Protein AF-Q28BN0-F1 (afdb_monomer_lite)

Organism: Xenopus tropicalis (NCBI:txid8364)

Structure (mmCIF, N/CA/C/O backbone):
data_AF-Q28BN0-F1
#
_entry.id   AF-Q28BN0-F1
#
loop_
_atom_site.group_PDB
_atom_site.id
_atom_site.type_symbol
_atom_site.label_atom_id
_atom_site.label_alt_id
_atom_site.label_comp_id
_atom_site.label_asym_id
_atom_site.label_entity_id
_atom_site.label_seq_id
_atom_site.pdbx_PDB_ins_code
_atom_site.Cartn_x
_atom_site.Cartn_y
_atom_site.Cartn_z
_atom_site.occupancy
_atom_site.B_iso_or_equiv
_atom_site.auth_seq_id
_atom_site.auth_comp_id
_atom_site.auth_asym_id
_atom_site.auth_atom_id
_atom_site.pdbx_PDB_model_num
ATOM 1 N N . MET A 1 1 ? 3.804 -12.357 -6.454 1.00 72.44 1 MET A N 1
ATOM 2 C CA . MET A 1 1 ? 4.764 -11.843 -7.467 1.00 72.44 1 MET A CA 1
ATOM 3 C C . MET A 1 1 ? 5.345 -10.542 -6.948 1.00 72.44 1 MET A C 1
ATOM 5 O O . MET A 1 1 ? 4.564 -9.735 -6.466 1.00 72.44 1 MET A O 1
ATOM 9 N N . ALA A 1 2 ? 6.666 -10.361 -7.002 1.00 88.88 2 ALA A N 1
ATOM 10 C CA . ALA A 1 2 ? 7.350 -9.167 -6.494 1.00 88.88 2 ALA A CA 1
ATOM 11 C C . ALA A 1 2 ? 7.455 -8.059 -7.558 1.00 88.88 2 ALA A C 1
ATOM 13 O O . ALA A 1 2 ? 7.544 -8.359 -8.751 1.00 88.88 2 ALA A O 1
ATOM 14 N N . LEU A 1 3 ? 7.450 -6.796 -7.120 1.00 92.38 3 LEU A N 1
ATOM 15 C CA . LEU A 1 3 ? 7.596 -5.617 -7.982 1.00 92.38 3 LEU A CA 1
ATOM 16 C C . LEU A 1 3 ? 9.037 -5.107 -8.020 1.00 92.38 3 LEU A C 1
ATOM 18 O O . LEU A 1 3 ? 9.755 -5.150 -7.022 1.00 92.38 3 LEU A O 1
ATOM 22 N N . SER A 1 4 ? 9.443 -4.578 -9.172 1.00 93.88 4 SER A N 1
ATOM 23 C CA . SER A 1 4 ? 10.726 -3.890 -9.333 1.00 93.88 4 SER A CA 1
ATOM 24 C C . SER A 1 4 ? 10.726 -2.513 -8.659 1.00 93.88 4 SER A C 1
ATOM 26 O O . SER A 1 4 ? 9.680 -1.892 -8.471 1.00 93.88 4 SER A O 1
ATOM 28 N N . LYS A 1 5 ? 11.915 -1.979 -8.347 1.00 94.44 5 LYS A N 1
ATOM 29 C CA . LYS A 1 5 ? 12.058 -0.650 -7.720 1.00 94.44 5 LYS A CA 1
ATOM 30 C C . LYS A 1 5 ? 11.385 0.465 -8.527 1.00 94.44 5 LYS A C 1
ATOM 32 O O . LYS A 1 5 ? 10.780 1.354 -7.943 1.00 94.44 5 LYS A O 1
ATOM 37 N N . ARG A 1 6 ? 11.438 0.375 -9.859 1.00 94.12 6 ARG A N 1
ATOM 38 C CA . ARG A 1 6 ? 10.756 1.310 -10.760 1.00 94.12 6 ARG A CA 1
ATOM 39 C C . ARG A 1 6 ? 9.234 1.226 -10.634 1.00 94.12 6 ARG A C 1
ATOM 41 O O . ARG A 1 6 ? 8.583 2.252 -10.539 1.00 94.12 6 ARG A O 1
ATOM 48 N N . GLU A 1 7 ? 8.674 0.017 -10.600 1.00 93.88 7 GLU A N 1
ATOM 49 C CA . GLU A 1 7 ? 7.229 -0.174 -10.400 1.00 93.88 7 GLU A CA 1
ATOM 50 C C . GLU A 1 7 ? 6.754 0.357 -9.043 1.00 93.88 7 GLU A C 1
ATOM 52 O O . GLU A 1 7 ? 5.660 0.905 -8.956 1.00 93.88 7 GLU A O 1
ATOM 57 N N . LEU A 1 8 ? 7.570 0.215 -7.995 1.00 95.75 8 LEU A N 1
ATOM 58 C CA . LEU A 1 8 ? 7.260 0.757 -6.670 1.00 95.75 8 LEU A CA 1
ATOM 59 C C . LEU A 1 8 ? 7.242 2.289 -6.663 1.00 95.75 8 LEU A C 1
ATOM 61 O O . LEU A 1 8 ? 6.359 2.873 -6.040 1.00 95.75 8 LEU A O 1
ATOM 65 N N . ASP A 1 9 ? 8.185 2.925 -7.360 1.00 95.44 9 ASP A N 1
ATOM 66 C CA . ASP A 1 9 ? 8.254 4.386 -7.477 1.00 95.44 9 ASP A CA 1
ATOM 67 C C . ASP A 1 9 ? 7.050 4.946 -8.252 1.00 95.44 9 ASP A C 1
ATOM 69 O O . ASP A 1 9 ? 6.388 5.868 -7.782 1.00 95.44 9 ASP A O 1
ATOM 73 N N . ASP A 1 10 ? 6.672 4.289 -9.357 1.00 93.44 10 ASP A N 1
ATOM 74 C CA . ASP A 1 10 ? 5.468 4.625 -10.130 1.00 93.44 10 ASP A CA 1
ATOM 75 C C . ASP A 1 10 ? 4.180 4.472 -9.290 1.00 93.44 10 ASP A C 1
ATOM 77 O O . ASP A 1 10 ? 3.221 5.233 -9.442 1.00 93.44 10 ASP A O 1
ATOM 81 N N . LEU A 1 11 ? 4.136 3.468 -8.406 1.00 95.44 11 LEU A N 1
ATOM 82 C CA . LEU A 1 11 ? 2.971 3.153 -7.575 1.00 95.44 11 LEU A CA 1
ATOM 83 C C . LEU A 1 11 ? 2.848 4.081 -6.357 1.00 95.44 11 LEU A C 1
ATOM 85 O O . LEU A 1 11 ? 1.737 4.371 -5.906 1.00 95.44 11 LEU A O 1
ATOM 89 N N . LYS A 1 12 ? 3.973 4.569 -5.827 1.00 96.19 12 LYS A N 1
ATOM 90 C CA . LYS A 1 12 ? 4.048 5.404 -4.622 1.00 96.19 12 LYS A CA 1
ATOM 91 C C . LYS A 1 12 ? 3.072 6.593 -4.600 1.00 96.19 12 LYS A C 1
ATOM 93 O O . LYS A 1 12 ? 2.305 6.667 -3.638 1.00 96.19 12 LYS A O 1
ATOM 98 N N . PRO A 1 13 ? 3.002 7.481 -5.612 1.00 96.31 13 PRO A N 1
ATOM 99 C CA . PRO A 1 13 ? 2.092 8.631 -5.569 1.00 96.31 13 PRO A CA 1
ATOM 100 C C . PRO A 1 13 ? 0.613 8.217 -5.529 1.00 96.31 13 PRO A C 1
ATOM 102 O O . PRO A 1 13 ? -0.221 8.892 -4.920 1.00 96.31 13 PRO A O 1
ATOM 105 N N . TRP A 1 14 ? 0.268 7.084 -6.148 1.00 96.69 14 TRP A N 1
ATOM 106 C CA . TRP A 1 14 ? -1.084 6.534 -6.073 1.00 96.69 14 TRP A CA 1
ATOM 107 C C . TRP A 1 14 ? -1.397 6.007 -4.667 1.00 96.69 14 TRP A C 1
ATOM 109 O O . TRP A 1 14 ? -2.491 6.252 -4.147 1.00 96.69 14 TRP A O 1
ATOM 119 N N . VAL A 1 15 ? -0.433 5.335 -4.030 1.00 97.44 15 VAL A N 1
ATOM 120 C CA . VAL A 1 15 ? -0.562 4.843 -2.651 1.00 97.44 15 VAL A CA 1
ATOM 121 C C . VAL A 1 15 ? -0.737 6.011 -1.687 1.00 97.44 15 VAL A C 1
ATOM 123 O O . VAL A 1 15 ? -1.707 6.012 -0.938 1.00 97.44 15 VAL A O 1
ATOM 126 N N . GLU A 1 16 ? 0.112 7.037 -1.754 1.00 97.31 16 GLU A N 1
ATOM 127 C CA . GLU A 1 16 ? 0.011 8.242 -0.912 1.00 97.31 16 GLU A CA 1
ATOM 128 C C . GLU A 1 16 ? -1.366 8.909 -1.026 1.00 97.31 16 GLU A C 1
ATOM 130 O O . GLU A 1 16 ? -2.024 9.187 -0.020 1.00 97.31 16 GLU A O 1
ATOM 135 N N . LYS A 1 17 ? -1.857 9.098 -2.259 1.00 97.19 17 LYS A N 1
ATOM 136 C CA . LYS A 1 17 ? -3.188 9.665 -2.509 1.00 97.19 17 LYS A CA 1
ATOM 137 C C . LYS A 1 17 ? -4.305 8.793 -1.932 1.00 97.19 17 LYS A C 1
ATOM 139 O O . LYS A 1 17 ? -5.276 9.320 -1.389 1.00 97.19 17 LYS A O 1
ATOM 144 N N . THR A 1 18 ? -4.183 7.475 -2.052 1.00 96.75 18 THR A N 1
ATOM 145 C CA . THR A 1 18 ? -5.200 6.529 -1.577 1.00 96.75 18 THR A CA 1
ATOM 146 C C . THR A 1 18 ? -5.210 6.440 -0.055 1.00 96.75 18 THR A C 1
ATOM 148 O O . THR A 1 18 ? -6.287 6.473 0.534 1.00 96.75 18 THR A O 1
ATOM 151 N N . VAL A 1 19 ? -4.039 6.413 0.588 1.00 97.00 19 VAL A N 1
ATOM 152 C CA . VAL A 1 19 ? -3.900 6.459 2.053 1.00 97.00 19 VAL A CA 1
ATOM 153 C C . VAL A 1 19 ? -4.530 7.736 2.597 1.00 97.00 19 VAL A C 1
ATOM 155 O O . VAL A 1 19 ? -5.378 7.661 3.484 1.00 97.00 19 VAL A O 1
ATOM 158 N N . LYS A 1 20 ? -4.235 8.892 1.986 1.00 96.75 20 LYS A N 1
ATOM 159 C CA . LYS A 1 20 ? -4.881 10.161 2.346 1.00 96.75 20 LYS A CA 1
ATOM 160 C C . LYS A 1 20 ? -6.403 10.118 2.203 1.00 96.75 20 LYS A C 1
ATOM 162 O O . LYS A 1 20 ? -7.101 10.688 3.031 1.00 96.75 20 LYS A O 1
ATOM 167 N N . GLY A 1 21 ? -6.925 9.442 1.181 1.00 95.62 21 GLY A N 1
ATOM 168 C CA . GLY A 1 21 ? -8.368 9.272 0.996 1.00 95.62 21 GLY A CA 1
ATOM 169 C C . GLY A 1 21 ? -9.031 8.339 2.016 1.00 95.62 21 GLY A C 1
ATOM 170 O O . GLY A 1 21 ? -10.209 8.514 2.304 1.00 95.62 21 GLY A O 1
ATOM 171 N N . VAL A 1 22 ? -8.296 7.361 2.553 1.00 93.94 22 VAL A N 1
ATOM 172 C CA . VAL A 1 22 ? -8.800 6.410 3.559 1.00 93.94 22 VAL A CA 1
ATOM 173 C C . VAL A 1 22 ? -8.734 6.999 4.967 1.00 93.94 22 VAL A C 1
ATOM 175 O O . VAL A 1 22 ? -9.693 6.874 5.719 1.00 93.94 22 VAL A O 1
ATOM 178 N N . LEU A 1 23 ? -7.622 7.650 5.314 1.00 93.94 23 LEU A N 1
ATOM 179 C CA . LEU A 1 23 ? -7.361 8.149 6.667 1.00 93.94 23 LEU A CA 1
ATOM 180 C C . LEU A 1 23 ? -7.728 9.628 6.862 1.00 93.94 23 LEU A C 1
ATOM 182 O O . LEU A 1 23 ? -7.788 10.107 7.988 1.00 93.94 23 LEU A O 1
ATOM 186 N N . GLY A 1 24 ? -7.930 10.380 5.779 1.00 95.44 24 GLY A N 1
ATOM 187 C CA . GLY A 1 24 ? -8.092 11.839 5.809 1.00 95.44 24 GLY A CA 1
ATOM 188 C C . GLY A 1 24 ? -6.765 12.611 5.851 1.00 95.44 24 GLY A C 1
ATOM 189 O O . GLY A 1 24 ? -6.743 13.817 5.605 1.00 95.44 24 GLY A O 1
ATOM 190 N N . PHE A 1 25 ? -5.642 11.930 6.085 1.00 94.44 25 PHE A N 1
ATOM 191 C CA . PHE A 1 25 ? -4.296 12.502 6.110 1.00 94.44 25 PHE A CA 1
ATOM 192 C C . PHE A 1 25 ? -3.275 11.551 5.475 1.00 94.44 25 PHE A C 1
ATOM 194 O O . PHE A 1 25 ? -3.508 10.350 5.358 1.00 94.44 25 PHE A O 1
ATOM 201 N N . SER A 1 26 ? -2.145 12.099 5.023 1.00 91.69 26 SER A N 1
ATOM 202 C CA . SER A 1 26 ? -1.058 11.278 4.482 1.00 91.69 26 SER A CA 1
ATOM 203 C C . SER A 1 26 ? -0.268 10.664 5.632 1.00 91.69 26 SER A C 1
ATOM 205 O O . SER A 1 26 ? 0.281 11.400 6.450 1.00 91.69 26 SER A O 1
ATOM 207 N N . GLU A 1 27 ? -0.209 9.337 5.688 1.00 96.56 27 GLU A N 1
ATOM 208 C CA . GLU A 1 27 ? 0.506 8.597 6.727 1.00 96.56 27 GLU A CA 1
ATOM 209 C C . GLU A 1 27 ? 1.661 7.810 6.069 1.00 96.56 27 GLU A C 1
ATOM 211 O O . GLU A 1 27 ? 1.424 6.838 5.343 1.00 96.56 27 GLU A O 1
ATOM 216 N N . PRO A 1 28 ? 2.922 8.263 6.220 1.00 97.38 28 PRO A N 1
ATOM 217 C CA . PRO A 1 28 ? 4.054 7.722 5.464 1.00 97.38 28 PRO A CA 1
ATOM 218 C C . PRO A 1 28 ? 4.424 6.284 5.860 1.00 97.38 28 PRO A C 1
ATOM 220 O O . PRO A 1 28 ? 5.011 5.558 5.047 1.00 97.38 28 PRO A O 1
ATOM 223 N N . THR A 1 29 ? 4.073 5.844 7.072 1.00 97.75 29 THR A N 1
ATOM 224 C CA . THR A 1 29 ? 4.354 4.482 7.547 1.00 97.75 29 THR A CA 1
ATOM 225 C C . THR A 1 29 ? 3.526 3.461 6.776 1.00 97.75 29 THR A C 1
ATOM 227 O O . THR A 1 29 ? 4.087 2.499 6.254 1.00 97.75 29 THR A O 1
ATOM 230 N N . VAL A 1 30 ? 2.224 3.701 6.603 1.00 97.81 30 VAL A N 1
ATOM 231 C CA . VAL A 1 30 ? 1.302 2.887 5.801 1.00 97.81 30 VAL A CA 1
ATOM 232 C C . VAL A 1 30 ? 1.762 2.846 4.357 1.00 97.81 30 VAL A C 1
ATOM 234 O O . VAL A 1 30 ? 1.788 1.771 3.764 1.00 97.81 30 VAL A O 1
ATOM 237 N N . VAL A 1 31 ? 2.155 3.989 3.785 1.00 98.19 31 VAL A N 1
ATOM 238 C CA . VAL A 1 31 ? 2.668 4.048 2.406 1.00 98.19 31 VAL A CA 1
ATOM 239 C C . VAL A 1 31 ? 3.876 3.122 2.258 1.00 98.19 31 VAL A C 1
ATOM 241 O O . VAL A 1 31 ? 3.915 2.279 1.360 1.00 98.19 31 VAL A O 1
ATOM 244 N N . THR A 1 32 ? 4.833 3.225 3.178 1.00 98.31 32 THR A N 1
ATOM 245 C CA . THR A 1 32 ? 6.044 2.398 3.187 1.00 98.31 32 THR A CA 1
ATOM 246 C C . THR A 1 32 ? 5.719 0.917 3.394 1.00 98.31 32 THR A C 1
ATOM 248 O O . THR A 1 32 ? 6.241 0.063 2.677 1.00 98.31 32 THR A O 1
ATOM 251 N N . ALA A 1 33 ? 4.829 0.591 4.333 1.00 98.44 33 ALA A N 1
ATOM 252 C CA . ALA A 1 33 ? 4.406 -0.776 4.620 1.00 98.44 33 ALA A CA 1
ATOM 253 C C . ALA A 1 33 ? 3.679 -1.412 3.424 1.00 98.44 33 ALA A C 1
ATOM 255 O O . ALA A 1 33 ? 3.978 -2.547 3.047 1.00 98.44 33 ALA A O 1
ATOM 256 N N . ALA A 1 34 ? 2.779 -0.670 2.776 1.00 98.19 34 ALA A N 1
ATOM 257 C CA . ALA A 1 34 ? 2.042 -1.117 1.600 1.00 98.19 34 ALA A CA 1
ATOM 258 C C . ALA A 1 34 ? 2.983 -1.397 0.422 1.00 98.19 34 ALA A C 1
ATOM 260 O O . ALA A 1 34 ? 2.915 -2.477 -0.168 1.00 98.19 34 ALA A O 1
ATOM 261 N N . LEU A 1 35 ? 3.906 -0.471 0.129 1.00 98.06 35 LEU A N 1
ATOM 262 C CA . LEU A 1 35 ? 4.921 -0.649 -0.914 1.00 98.06 35 LEU A CA 1
ATOM 263 C C . LEU A 1 35 ? 5.845 -1.833 -0.611 1.00 98.06 35 LEU A C 1
ATOM 265 O O . LEU A 1 35 ? 6.140 -2.622 -1.505 1.00 98.06 35 LEU A O 1
ATOM 269 N N . ASN A 1 36 ? 6.247 -2.022 0.647 1.00 98.06 36 ASN A N 1
ATOM 270 C CA . ASN A 1 36 ? 7.042 -3.179 1.056 1.00 98.06 36 ASN A CA 1
ATOM 271 C C . ASN A 1 36 ? 6.289 -4.501 0.876 1.00 98.06 36 ASN A C 1
ATOM 273 O O . ASN A 1 36 ? 6.900 -5.489 0.468 1.00 98.06 36 ASN A O 1
ATOM 277 N N . CYS A 1 37 ? 4.981 -4.539 1.141 1.00 98.12 37 CYS A N 1
ATOM 278 C CA . CYS A 1 37 ? 4.182 -5.750 0.962 1.00 98.12 37 CYS A CA 1
ATOM 279 C C . CYS A 1 37 ? 4.180 -6.218 -0.496 1.00 98.12 37 CYS A C 1
ATOM 281 O O . CYS A 1 37 ? 4.494 -7.376 -0.785 1.00 98.12 37 CYS A O 1
ATOM 283 N N . VAL A 1 38 ? 3.870 -5.310 -1.422 1.00 96.75 38 VAL A N 1
ATOM 284 C CA . VAL A 1 38 ? 3.844 -5.626 -2.859 1.00 96.75 38 VAL A CA 1
ATOM 285 C C . VAL A 1 38 ? 5.253 -5.780 -3.440 1.00 96.75 38 VAL A C 1
ATOM 287 O O . VAL A 1 38 ? 5.473 -6.628 -4.303 1.00 96.75 38 VAL A O 1
ATOM 290 N N . GLY A 1 39 ? 6.240 -5.050 -2.911 1.00 96.69 39 GLY A N 1
ATOM 291 C CA . GLY A 1 39 ? 7.654 -5.183 -3.270 1.00 96.69 39 GLY A CA 1
ATOM 292 C C . GLY A 1 39 ? 8.232 -6.549 -2.902 1.00 96.69 39 GLY A C 1
ATOM 293 O O . GLY A 1 39 ? 8.930 -7.154 -3.706 1.00 96.69 39 GLY A O 1
ATOM 294 N N . LYS A 1 40 ? 7.861 -7.099 -1.739 1.00 96.81 40 LYS A N 1
ATOM 295 C CA . LYS A 1 40 ? 8.209 -8.472 -1.323 1.00 96.81 40 LYS A CA 1
ATOM 296 C C . LYS A 1 40 ? 7.362 -9.548 -2.011 1.00 96.81 40 LYS A C 1
ATOM 298 O O . LYS A 1 40 ? 7.598 -10.736 -1.818 1.00 96.81 40 LYS A O 1
ATOM 303 N N . GLY A 1 41 ? 6.364 -9.146 -2.796 1.00 96.31 41 GLY A N 1
ATOM 304 C CA . GLY A 1 41 ? 5.460 -10.047 -3.497 1.00 96.31 41 GLY A CA 1
ATOM 305 C C . GLY A 1 41 ? 4.536 -10.847 -2.588 1.00 96.31 41 GLY A C 1
ATOM 306 O O . GLY A 1 41 ? 4.178 -11.969 -2.948 1.00 96.31 41 GLY A O 1
ATOM 307 N N . MET A 1 42 ? 4.167 -10.275 -1.436 1.00 97.44 42 MET A N 1
ATOM 308 C CA . MET A 1 42 ? 3.212 -10.863 -0.500 1.00 97.44 42 MET A CA 1
ATOM 309 C C . MET A 1 42 ? 1.850 -11.078 -1.168 1.00 97.44 42 MET A C 1
ATOM 311 O O . MET A 1 42 ? 1.421 -10.299 -2.018 1.00 97.44 42 MET A O 1
ATOM 315 N N . ASP A 1 43 ? 1.161 -12.141 -0.762 1.00 96.62 43 ASP A N 1
ATOM 316 C CA . ASP A 1 43 ? -0.206 -12.416 -1.197 1.00 96.62 43 ASP A CA 1
ATOM 317 C C . ASP A 1 43 ? -1.199 -11.495 -0.486 1.00 96.62 43 ASP A C 1
ATOM 319 O O . ASP A 1 43 ? -0.964 -11.063 0.644 1.00 96.62 43 ASP A O 1
ATOM 323 N N . LYS A 1 44 ? -2.364 -11.286 -1.107 1.00 97.19 44 LYS A N 1
ATOM 324 C CA . LYS A 1 44 ? -3.427 -10.401 -0.610 1.00 97.19 44 LYS A CA 1
ATOM 325 C C . LYS A 1 44 ? -3.757 -10.630 0.871 1.00 97.19 44 LYS A C 1
ATOM 327 O O . LYS A 1 44 ? -3.830 -9.673 1.632 1.00 97.19 44 LYS A O 1
ATOM 332 N N . LYS A 1 45 ? -3.873 -11.897 1.292 1.00 98.06 45 LYS A N 1
ATOM 333 C CA . LYS A 1 45 ? -4.126 -12.281 2.692 1.00 98.06 45 LYS A CA 1
ATOM 334 C C . LYS A 1 45 ? -3.031 -11.765 3.634 1.00 98.06 45 LYS A C 1
ATOM 336 O O . LYS A 1 45 ? -3.331 -11.049 4.576 1.00 98.06 45 LYS A O 1
ATOM 341 N N . LYS A 1 46 ? -1.762 -12.033 3.312 1.00 98.12 46 LYS A N 1
ATOM 342 C CA . LYS A 1 46 ? -0.609 -11.587 4.112 1.00 98.12 46 LYS A CA 1
ATOM 343 C C . LYS A 1 46 ? -0.504 -10.061 4.160 1.00 98.12 46 LYS A C 1
ATOM 345 O O . LYS A 1 46 ? -0.105 -9.507 5.177 1.00 98.12 46 LYS A O 1
ATOM 350 N N . THR A 1 47 ? -0.843 -9.380 3.065 1.00 98.38 47 THR A N 1
ATOM 351 C CA . THR A 1 47 ? -0.882 -7.913 3.029 1.00 98.38 47 THR A CA 1
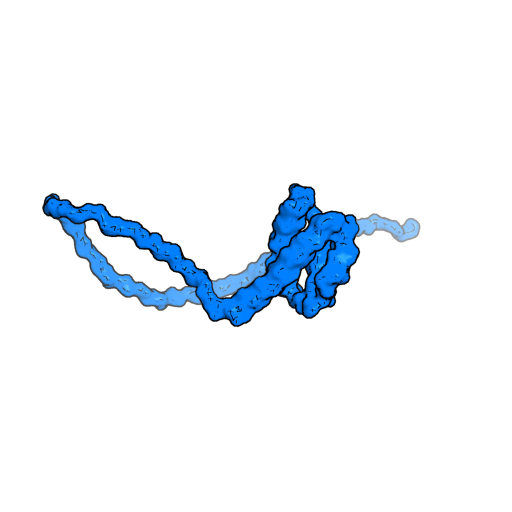ATOM 352 C C . THR A 1 47 ? -1.983 -7.362 3.929 1.00 98.38 47 THR A C 1
ATOM 354 O O . THR A 1 47 ? -1.740 -6.385 4.628 1.00 98.38 47 THR A O 1
ATOM 357 N N . VAL A 1 48 ? -3.165 -7.990 3.959 1.00 98.50 48 VAL A N 1
ATOM 358 C CA . VAL A 1 48 ? -4.227 -7.615 4.903 1.00 98.50 48 VAL A CA 1
ATOM 359 C C . VAL A 1 48 ? -3.743 -7.772 6.339 1.00 98.50 48 VAL A C 1
ATOM 361 O O . VAL A 1 48 ? -3.820 -6.806 7.086 1.00 98.50 48 VAL A O 1
ATOM 364 N N . ASP A 1 49 ? -3.196 -8.931 6.711 1.00 98.44 49 ASP A N 1
ATOM 365 C CA . ASP A 1 49 ? -2.700 -9.165 8.075 1.00 98.44 49 ASP A CA 1
ATOM 366 C C . ASP A 1 49 ? -1.642 -8.126 8.488 1.00 98.44 49 ASP A C 1
ATOM 368 O O . ASP A 1 49 ? -1.673 -7.607 9.601 1.00 98.44 49 ASP A O 1
ATOM 372 N N . HIS A 1 50 ? -0.740 -7.761 7.572 1.00 98.38 50 HIS A N 1
ATOM 373 C CA . HIS A 1 50 ? 0.313 -6.781 7.844 1.00 98.38 50 HIS A CA 1
ATOM 374 C C . HIS A 1 50 ? -0.197 -5.336 7.935 1.00 98.38 50 HIS A C 1
ATOM 376 O O . HIS A 1 50 ? 0.351 -4.541 8.692 1.00 98.38 50 HIS A O 1
ATOM 382 N N . LEU A 1 51 ? -1.228 -4.982 7.160 1.00 98.19 51 LEU A N 1
ATOM 383 C CA . LEU A 1 51 ? -1.780 -3.625 7.126 1.00 98.19 51 LEU A CA 1
ATOM 384 C C . LEU A 1 51 ? -2.958 -3.413 8.088 1.00 98.19 51 LEU A C 1
ATOM 386 O O . LEU A 1 51 ? -3.382 -2.274 8.287 1.00 98.19 51 LEU A O 1
ATOM 390 N N . LYS A 1 52 ? -3.486 -4.486 8.689 1.00 98.06 52 LYS A N 1
ATOM 391 C CA . LYS A 1 52 ? -4.576 -4.449 9.674 1.00 98.06 52 LYS A CA 1
ATOM 392 C C . LYS A 1 52 ? -4.305 -3.450 10.809 1.00 98.06 52 LYS A C 1
ATOM 394 O O . LYS A 1 52 ? -5.189 -2.634 11.039 1.00 98.06 52 LYS A O 1
ATOM 399 N N . PRO A 1 53 ? -3.107 -3.406 11.431 1.00 97.31 53 PRO A N 1
ATOM 400 C CA . PRO A 1 53 ? -2.843 -2.504 12.557 1.00 97.31 53 PRO A CA 1
ATOM 401 C C . PRO A 1 53 ? -2.856 -1.011 12.210 1.00 97.31 53 PRO A C 1
ATOM 403 O O . PRO A 1 53 ? -2.845 -0.187 13.116 1.00 97.31 53 PRO A O 1
ATOM 406 N N . PHE A 1 54 ? -2.822 -0.651 10.923 1.00 96.00 54 PHE A N 1
ATOM 407 C CA . PHE A 1 54 ? -2.783 0.748 10.498 1.00 96.00 54 PHE A CA 1
ATOM 408 C C . PHE A 1 54 ? -4.102 1.253 9.902 1.00 96.00 54 PHE A C 1
ATOM 410 O O . PHE A 1 54 ? -4.320 2.459 9.833 1.00 96.00 54 PHE A O 1
ATOM 417 N N . LEU A 1 55 ? -4.936 0.345 9.384 1.00 96.19 55 LEU A N 1
ATOM 418 C CA . LEU A 1 55 ? -6.114 0.682 8.575 1.00 96.19 55 LEU A CA 1
ATOM 419 C C . LEU A 1 55 ? -7.415 0.036 9.088 1.00 96.19 55 LEU A C 1
ATOM 421 O O . LEU A 1 55 ? -8.478 0.314 8.529 1.00 96.19 55 LEU A O 1
ATOM 425 N N . ASP A 1 56 ? -7.342 -0.835 10.097 1.00 95.44 56 ASP A N 1
ATOM 426 C CA . ASP A 1 56 ? -8.466 -1.513 10.749 1.00 95.44 56 ASP A CA 1
ATOM 427 C C . ASP A 1 56 ? -9.473 -2.156 9.776 1.00 95.44 56 ASP A C 1
ATOM 429 O O . ASP A 1 56 ? -9.203 -3.181 9.139 1.00 95.44 56 ASP A O 1
ATOM 433 N N . ASP A 1 57 ? -10.680 -1.605 9.673 1.00 95.69 57 ASP A N 1
ATOM 434 C CA . ASP A 1 57 ? -11.742 -2.120 8.804 1.00 95.69 57 ASP A CA 1
ATOM 435 C C . ASP A 1 57 ? -11.561 -1.683 7.347 1.00 95.69 57 ASP A C 1
ATOM 437 O O . ASP A 1 57 ? -12.012 -2.355 6.413 1.00 95.69 57 ASP A O 1
ATOM 441 N N . SER A 1 58 ? -10.818 -0.596 7.130 1.00 96.69 58 SER A N 1
ATOM 442 C CA . SER A 1 58 ? -10.492 -0.096 5.795 1.00 96.69 58 SER A CA 1
ATOM 443 C C . SER A 1 58 ? -9.417 -0.929 5.096 1.00 96.69 58 SER A C 1
ATOM 445 O O . SER A 1 58 ? -9.276 -0.830 3.873 1.00 96.69 58 SER A O 1
ATOM 447 N N . THR A 1 59 ? -8.694 -1.788 5.826 1.00 97.81 59 THR A N 1
ATOM 448 C CA . THR A 1 59 ? -7.590 -2.600 5.296 1.00 97.81 59 THR A CA 1
ATOM 449 C C . THR A 1 59 ? -7.997 -3.410 4.072 1.00 97.81 59 THR A C 1
ATOM 451 O O . THR A 1 59 ? -7.325 -3.341 3.047 1.00 97.81 59 THR A O 1
ATOM 454 N N . TYR A 1 60 ? -9.112 -4.142 4.135 1.00 97.62 60 TYR A N 1
ATOM 455 C CA . TYR A 1 60 ? -9.554 -4.989 3.024 1.00 97.62 60 TYR A CA 1
ATOM 456 C C . TYR A 1 60 ? -9.803 -4.168 1.754 1.00 97.62 60 TYR A C 1
ATOM 458 O O . TYR A 1 60 ? -9.271 -4.482 0.693 1.00 97.62 60 TYR A O 1
ATOM 466 N N . ARG A 1 61 ? -10.538 -3.055 1.873 1.00 97.19 61 ARG A N 1
ATOM 467 C CA . ARG A 1 61 ? -10.840 -2.168 0.738 1.00 97.19 61 ARG A CA 1
ATOM 468 C C . ARG A 1 61 ? -9.583 -1.530 0.152 1.00 97.19 61 ARG A C 1
ATOM 470 O O . ARG A 1 61 ? -9.492 -1.368 -1.064 1.00 97.19 61 ARG A O 1
ATOM 477 N N . PHE A 1 62 ? -8.633 -1.148 1.002 1.00 97.94 62 PHE A N 1
ATOM 478 C CA . PHE A 1 62 ? -7.356 -0.593 0.567 1.00 97.94 62 PHE A CA 1
ATOM 479 C C . PHE A 1 62 ? -6.518 -1.635 -0.183 1.00 97.94 62 PHE A C 1
ATOM 481 O O . PHE A 1 62 ? -6.027 -1.354 -1.274 1.00 97.94 62 PHE A O 1
ATOM 488 N N . VAL A 1 63 ? -6.402 -2.849 0.363 1.00 98.06 63 VAL A N 1
ATOM 489 C CA . VAL A 1 63 ? -5.620 -3.935 -0.239 1.00 98.06 63 VAL A CA 1
ATOM 490 C C . VAL A 1 63 ? -6.218 -4.389 -1.572 1.00 98.06 63 VAL A C 1
ATOM 492 O O . VAL A 1 63 ? -5.468 -4.622 -2.516 1.00 98.06 63 VAL A O 1
ATOM 495 N N . ASP A 1 64 ? -7.544 -4.455 -1.703 1.00 97.62 64 ASP A N 1
ATOM 496 C CA . ASP A 1 64 ? -8.210 -4.720 -2.986 1.00 97.62 64 ASP A CA 1
ATOM 497 C C . ASP A 1 64 ? -7.757 -3.736 -4.066 1.00 97.62 64 ASP A C 1
ATOM 499 O O . ASP A 1 64 ? -7.206 -4.143 -5.091 1.00 97.62 64 ASP A O 1
ATOM 503 N N . LYS A 1 65 ? -7.885 -2.437 -3.777 1.00 96.94 65 LYS A N 1
ATOM 504 C CA . LYS A 1 65 ? -7.473 -1.374 -4.697 1.00 96.94 65 LYS A CA 1
ATOM 505 C C . LYS A 1 65 ? -5.973 -1.404 -4.983 1.00 96.94 65 LYS A C 1
ATOM 507 O O . LYS A 1 65 ? -5.577 -1.163 -6.118 1.00 96.94 65 LYS A O 1
ATOM 512 N N . LEU A 1 66 ? -5.142 -1.697 -3.980 1.00 97.19 66 LEU A N 1
ATOM 513 C CA . LEU A 1 66 ? -3.689 -1.796 -4.138 1.00 97.19 66 LEU A CA 1
ATOM 514 C C . LEU A 1 66 ? -3.322 -2.885 -5.150 1.00 97.19 66 LEU A C 1
ATOM 516 O O . LEU A 1 66 ? -2.546 -2.638 -6.068 1.00 97.19 66 LEU A O 1
ATOM 520 N N . PHE A 1 67 ? -3.901 -4.079 -5.018 1.00 96.44 67 PHE A N 1
A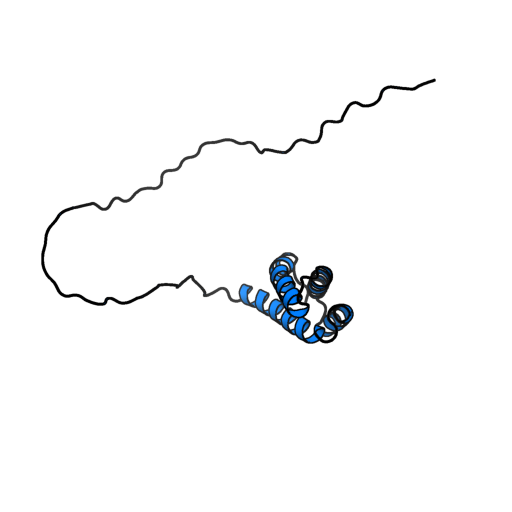TOM 521 C CA . PHE A 1 67 ? -3.623 -5.179 -5.940 1.00 96.44 67 PHE A CA 1
ATOM 522 C C . PHE A 1 67 ? -4.198 -4.929 -7.338 1.00 96.44 67 PHE A C 1
ATOM 524 O O . PHE A 1 67 ? -3.600 -5.370 -8.320 1.00 96.44 67 PHE A O 1
ATOM 531 N N . ASP A 1 68 ? -5.317 -4.215 -7.456 1.00 95.69 68 ASP A N 1
ATOM 532 C CA . ASP A 1 68 ? -5.842 -3.787 -8.755 1.00 95.69 68 ASP A CA 1
ATOM 533 C C . ASP A 1 68 ? -4.925 -2.763 -9.431 1.00 95.69 68 ASP A C 1
ATOM 535 O O . ASP A 1 68 ? -4.570 -2.947 -10.593 1.00 95.69 68 ASP A O 1
ATOM 539 N N . ALA A 1 69 ? -4.439 -1.758 -8.698 1.00 94.44 69 ALA A N 1
ATOM 540 C CA . ALA A 1 69 ? -3.476 -0.784 -9.214 1.00 94.44 69 ALA A CA 1
ATOM 541 C C . ALA A 1 69 ? -2.169 -1.449 -9.679 1.00 94.44 69 ALA A C 1
ATOM 543 O O . ALA A 1 69 ? -1.612 -1.082 -10.714 1.00 94.44 69 ALA A O 1
ATOM 544 N N . VAL A 1 70 ? -1.705 -2.476 -8.959 1.00 93.69 70 VAL A N 1
ATOM 545 C CA . VAL A 1 70 ? -0.533 -3.271 -9.354 1.00 93.69 70 VAL A CA 1
ATOM 546 C C . VAL A 1 70 ? -0.774 -4.046 -10.654 1.00 93.69 70 VAL A C 1
ATOM 548 O O . VAL A 1 70 ? 0.119 -4.112 -11.499 1.00 93.69 70 VAL A O 1
ATOM 551 N N . LYS A 1 71 ? -1.965 -4.622 -10.851 1.00 90.75 71 LYS A N 1
ATOM 552 C CA . LYS A 1 71 ? -2.321 -5.305 -12.108 1.00 90.75 71 LYS A CA 1
ATOM 553 C C . LYS A 1 71 ? -2.442 -4.318 -13.273 1.00 90.75 71 LYS A C 1
ATOM 555 O O . LYS A 1 71 ? -1.943 -4.595 -14.365 1.00 90.75 71 LYS A O 1
ATOM 560 N N . GLU A 1 72 ? -3.048 -3.158 -13.038 1.00 86.69 72 GLU A N 1
ATOM 561 C CA . GLU A 1 72 ? -3.252 -2.116 -14.050 1.00 86.69 72 GLU A CA 1
ATOM 562 C C . GLU A 1 72 ? -1.923 -1.492 -14.502 1.00 86.69 72 GLU A C 1
ATOM 564 O O . GLU A 1 72 ? -1.634 -1.418 -15.695 1.00 86.69 72 GLU A O 1
ATOM 569 N N . GLY A 1 73 ? -1.037 -1.151 -13.558 1.00 78.31 73 GLY A N 1
ATOM 570 C CA . GLY A 1 73 ? 0.290 -0.593 -13.848 1.00 78.31 73 GLY A CA 1
ATOM 571 C C . GLY A 1 73 ? 1.216 -1.530 -14.638 1.00 78.31 73 GLY A C 1
ATOM 572 O O . GLY A 1 73 ? 2.231 -1.089 -15.185 1.00 78.31 73 GLY A O 1
ATOM 573 N N . ARG A 1 74 ? 0.871 -2.821 -14.716 1.00 65.31 74 ARG A N 1
ATOM 574 C CA . ARG A 1 74 ? 1.545 -3.836 -15.541 1.00 65.31 74 ARG A CA 1
ATOM 575 C C . ARG A 1 74 ? 0.840 -4.061 -16.876 1.00 65.31 74 ARG A C 1
ATOM 577 O O . ARG A 1 74 ? 1.520 -4.316 -17.872 1.00 65.31 74 ARG A O 1
ATOM 584 N N . SER A 1 75 ? -0.487 -3.940 -16.896 1.00 57.06 75 SER A N 1
ATOM 585 C CA . SER A 1 75 ? -1.315 -4.053 -18.102 1.00 57.06 75 SER A CA 1
ATOM 586 C C . SER A 1 75 ? -1.062 -2.885 -19.051 1.00 57.06 75 SER A C 1
ATOM 588 O O . SER A 1 75 ? -0.845 -3.115 -20.236 1.00 57.06 75 SER A O 1
ATOM 590 N N . SER A 1 76 ? -0.892 -1.666 -18.529 1.00 54.62 76 SER A N 1
ATOM 591 C CA . SER A 1 76 ? -0.507 -0.491 -19.328 1.00 54.62 76 SER A CA 1
ATOM 592 C C . SER A 1 76 ? 0.871 -0.621 -19.999 1.00 54.62 76 SER A C 1
ATOM 594 O O . SER A 1 76 ? 1.112 -0.027 -21.049 1.00 54.62 76 SER A O 1
ATOM 596 N N . ARG A 1 77 ? 1.779 -1.434 -19.435 1.00 53.22 77 ARG A N 1
ATOM 597 C CA . ARG A 1 77 ? 3.090 -1.749 -20.038 1.00 53.22 77 ARG A CA 1
ATOM 598 C C . ARG A 1 77 ? 3.025 -2.883 -21.065 1.00 53.22 77 ARG A C 1
ATOM 600 O O . ARG A 1 77 ? 3.886 -2.931 -21.941 1.00 53.22 77 ARG A O 1
ATOM 607 N N . HIS A 1 78 ? 2.033 -3.771 -20.969 1.00 46.78 78 HIS A N 1
ATOM 608 C CA . HIS A 1 78 ? 1.835 -4.885 -21.906 1.00 46.78 78 HIS A CA 1
ATOM 609 C C . HIS A 1 78 ? 0.855 -4.556 -23.044 1.00 46.78 78 HIS A C 1
ATOM 611 O O . HIS A 1 78 ? 0.941 -5.181 -24.097 1.00 46.78 78 HIS A O 1
ATOM 617 N N . SER A 1 79 ? -0.001 -3.537 -22.903 1.00 39.75 79 SER A N 1
ATOM 618 C CA . SER A 1 79 ? -0.801 -2.973 -23.996 1.00 39.75 79 SER A CA 1
ATOM 619 C C . SER A 1 79 ? -0.194 -1.652 -24.479 1.00 39.75 79 SER A C 1
ATOM 621 O O . SER A 1 79 ? -0.674 -0.559 -24.180 1.00 39.75 79 SER A O 1
ATOM 623 N N . ARG A 1 80 ? 0.888 -1.717 -25.256 1.00 54.53 80 ARG A N 1
ATOM 624 C CA . ARG A 1 80 ? 1.304 -0.547 -26.041 1.00 54.53 80 ARG A CA 1
ATOM 625 C C . ARG A 1 80 ? 0.272 -0.300 -27.145 1.00 54.53 80 ARG A C 1
ATOM 627 O O . ARG A 1 80 ? 0.392 -0.915 -28.195 1.00 54.53 80 ARG A O 1
ATOM 634 N N . SER A 1 81 ? -0.709 0.576 -26.925 1.00 47.69 81 SER A N 1
ATOM 635 C CA . SER A 1 81 ? -1.356 1.397 -27.966 1.00 47.69 81 SER A CA 1
ATOM 636 C C . SER A 1 81 ? -2.491 2.242 -27.374 1.00 47.69 81 SER A C 1
ATOM 638 O O . SER A 1 81 ? -3.307 1.736 -26.615 1.00 47.69 81 SER A O 1
ATOM 640 N N . SER A 1 82 ? -2.603 3.490 -27.832 1.00 46.72 82 SER A N 1
ATOM 641 C CA . SER A 1 82 ? -3.835 4.289 -27.805 1.00 46.72 82 SER A CA 1
ATOM 642 C C . SER A 1 82 ? -4.174 5.054 -26.519 1.00 46.72 82 SER A C 1
ATOM 644 O O . SER A 1 82 ? -5.124 4.764 -25.802 1.00 46.72 82 SER A O 1
ATOM 646 N N . SER A 1 83 ? -3.471 6.162 -26.306 1.00 46.12 83 SER A N 1
ATOM 647 C CA . SER A 1 83 ? -4.183 7.442 -26.204 1.00 46.12 83 SER A CA 1
ATOM 648 C C . SER A 1 83 ? -3.226 8.543 -26.639 1.00 46.12 83 SER A C 1
ATOM 650 O O . SER A 1 83 ? -2.654 9.293 -25.847 1.00 46.12 83 SER A O 1
ATOM 652 N N . ASP A 1 84 ? -2.990 8.556 -27.952 1.00 46.12 84 ASP A N 1
ATOM 653 C CA . ASP A 1 84 ? -2.556 9.756 -28.646 1.00 46.12 84 ASP A CA 1
ATOM 654 C C . ASP A 1 84 ? -3.475 10.912 -28.236 1.00 46.12 84 ASP A C 1
ATOM 656 O O . ASP A 1 84 ? -4.676 10.737 -28.013 1.00 46.12 84 ASP A O 1
ATOM 660 N N . ARG A 1 85 ? -2.885 12.093 -28.103 1.00 51.31 85 ARG A N 1
ATOM 661 C CA . ARG A 1 85 ? -3.519 13.341 -27.692 1.00 51.31 85 ARG A CA 1
ATOM 662 C C . ARG A 1 85 ? -4.501 13.852 -28.758 1.00 51.31 85 ARG A C 1
ATOM 664 O O . ARG A 1 85 ? -4.418 15.003 -29.177 1.00 51.31 85 AR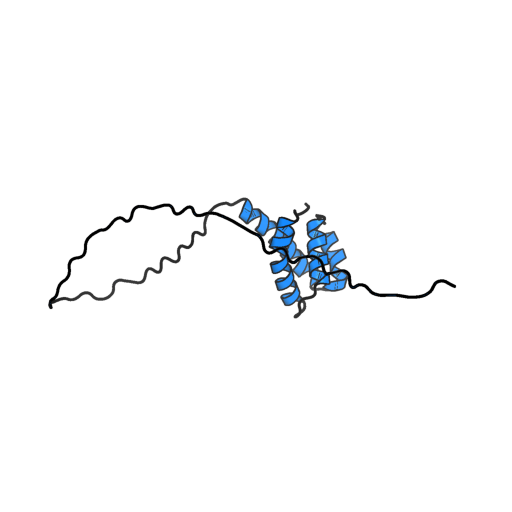G A O 1
ATOM 671 N N . SER A 1 86 ? -5.493 13.053 -29.142 1.00 53.31 86 SER A N 1
ATOM 672 C CA . SER A 1 86 ? -6.642 13.469 -29.943 1.00 53.31 86 SER A CA 1
ATOM 673 C C . SER A 1 86 ? -7.627 14.265 -29.088 1.00 53.31 86 SER A C 1
ATOM 675 O O . SER A 1 86 ? -8.759 13.871 -28.838 1.00 53.31 86 SER A O 1
ATOM 677 N N . ARG A 1 87 ? -7.201 15.456 -28.661 1.00 53.38 87 ARG A N 1
ATOM 678 C CA . ARG A 1 87 ? -8.117 16.590 -28.502 1.00 53.38 87 ARG A CA 1
ATOM 679 C C . ARG A 1 87 ? -8.023 17.438 -29.765 1.00 53.38 87 ARG A C 1
ATOM 681 O O . ARG A 1 87 ? -7.653 18.608 -29.709 1.00 53.38 87 ARG A O 1
ATOM 688 N N . LYS A 1 88 ? -8.351 16.841 -30.918 1.00 54.09 88 LYS A N 1
ATOM 689 C CA . LYS A 1 88 ? -8.805 17.629 -32.064 1.00 54.09 88 LYS A CA 1
ATOM 690 C C . LYS A 1 88 ? -10.139 18.233 -31.650 1.00 54.09 88 LYS A C 1
ATOM 692 O O . LYS A 1 88 ? -11.163 17.562 -31.607 1.00 54.09 88 LYS A O 1
ATOM 697 N N . ARG A 1 89 ? -10.080 19.492 -31.234 1.00 54.38 89 ARG A N 1
ATOM 698 C CA . ARG A 1 89 ? -11.243 20.338 -31.018 1.00 54.38 89 ARG A CA 1
ATOM 699 C C . ARG A 1 89 ? -11.817 20.637 -32.406 1.00 54.38 89 ARG A C 1
ATOM 701 O O . ARG A 1 89 ? -11.440 21.624 -33.020 1.00 54.38 89 ARG A O 1
ATOM 708 N N . GLU A 1 90 ? -12.649 19.742 -32.929 1.00 58.41 90 GLU A N 1
ATOM 709 C CA . GLU A 1 90 ? -13.554 20.086 -34.023 1.00 58.41 90 GLU A CA 1
ATOM 710 C C . GLU A 1 90 ? -14.706 20.888 -33.429 1.00 58.41 90 GLU A C 1
ATOM 712 O O . GLU A 1 90 ? -15.495 20.370 -32.638 1.00 58.41 90 GLU A O 1
ATOM 717 N N . LEU A 1 91 ? -14.797 22.168 -33.786 1.00 56.53 91 LEU A N 1
ATOM 718 C CA . LEU A 1 91 ? -16.036 22.910 -33.614 1.00 56.53 91 LEU A CA 1
ATOM 719 C C . LEU A 1 91 ? -16.265 23.808 -34.831 1.00 56.53 91 LEU A C 1
ATOM 721 O O . LEU A 1 91 ? -15.780 24.929 -34.900 1.00 56.53 91 LEU A O 1
ATOM 725 N N . LYS A 1 92 ? -16.995 23.198 -35.772 1.00 54.03 92 LYS A N 1
ATOM 726 C CA . LYS A 1 92 ? -18.132 23.728 -36.532 1.00 54.03 92 LYS A CA 1
ATOM 727 C C . LYS A 1 92 ? -17.908 25.051 -37.275 1.00 54.03 92 LYS A C 1
ATOM 729 O O . LYS A 1 92 ? -17.970 26.131 -36.702 1.00 54.03 92 LYS A O 1
ATOM 734 N N . GLU A 1 93 ? -17.789 24.921 -38.592 1.00 54.06 93 GLU A N 1
ATOM 735 C CA . GLU A 1 93 ? -18.176 25.950 -39.554 1.00 54.06 93 GLU A CA 1
ATOM 736 C C . GLU A 1 93 ? -19.624 26.375 -39.273 1.00 54.06 93 GLU A C 1
ATOM 738 O O . GLU A 1 93 ? -20.542 25.553 -39.353 1.00 54.06 93 GLU A O 1
ATOM 743 N N . VAL A 1 94 ? -19.839 27.636 -38.897 1.00 57.19 94 VAL A N 1
ATOM 744 C CA . VAL A 1 94 ? -21.179 28.224 -38.847 1.00 57.19 94 VAL A CA 1
ATOM 745 C C . VAL A 1 94 ? -21.101 29.651 -39.383 1.00 57.19 94 VAL A C 1
ATOM 747 O O . VAL A 1 94 ? -20.423 30.493 -38.801 1.00 57.19 94 VAL A O 1
ATOM 750 N N . PHE A 1 95 ? -21.847 29.864 -40.468 1.00 43.25 95 PHE A N 1
ATOM 751 C CA . PHE A 1 95 ? -22.148 31.116 -41.171 1.00 43.25 95 PHE A CA 1
ATOM 752 C C . PHE A 1 95 ? -21.137 31.586 -42.222 1.00 43.25 95 PHE A C 1
ATOM 754 O O . PHE A 1 95 ? -20.266 32.412 -41.969 1.00 43.25 95 PHE A O 1
ATOM 761 N N . GLY A 1 96 ? -21.345 31.094 -43.446 1.00 52.41 96 GLY A N 1
ATOM 762 C CA . GLY A 1 96 ? -21.094 31.876 -44.651 1.00 52.41 96 GLY A CA 1
ATOM 763 C C . GLY A 1 96 ? -22.347 32.664 -45.050 1.00 52.41 96 GLY A C 1
ATOM 764 O O . GLY A 1 96 ? -23.436 32.097 -45.035 1.00 52.41 96 GLY A O 1
ATOM 765 N N . GLU A 1 97 ? -22.161 33.940 -45.392 1.00 39.19 97 GLU A N 1
ATOM 766 C CA . GLU A 1 97 ? -22.784 34.645 -46.525 1.00 39.19 97 GLU A CA 1
ATOM 767 C C . GLU A 1 97 ? -21.930 35.909 -46.823 1.00 39.19 97 GLU A C 1
ATOM 769 O O . GLU A 1 97 ? -21.518 36.613 -45.904 1.00 39.19 97 GLU A O 1
ATOM 774 N N . ASP A 1 98 ? -21.576 36.083 -48.099 1.00 40.91 98 ASP A N 1
ATOM 775 C CA . ASP A 1 98 ? -20.678 37.068 -48.765 1.00 40.91 98 ASP A CA 1
ATOM 776 C C . ASP A 1 98 ? -21.320 38.495 -48.840 1.00 40.91 98 ASP A C 1
ATOM 778 O O . ASP A 1 98 ? -22.453 38.615 -48.366 1.00 40.91 98 ASP A O 1
ATOM 782 N N . PRO A 1 99 ? -20.782 39.567 -49.497 1.00 56.62 99 PRO A N 1
ATOM 783 C CA . PRO A 1 99 ? -19.481 39.812 -50.159 1.00 56.62 99 PRO A CA 1
ATOM 784 C C . PRO A 1 99 ? -18.747 41.116 -49.741 1.00 56.62 99 PRO A C 1
ATOM 786 O O . PRO A 1 99 ? -19.311 42.028 -49.144 1.00 56.62 99 PRO A O 1
ATOM 789 N N . ASP A 1 100 ? -17.521 41.227 -50.263 1.00 41.66 100 ASP A N 1
ATOM 790 C CA . ASP A 1 100 ? -16.770 42.451 -50.600 1.00 41.66 100 ASP A CA 1
ATOM 791 C C . ASP A 1 100 ? -16.184 43.290 -49.449 1.00 41.66 100 ASP A C 1
ATOM 793 O O . ASP A 1 100 ? -16.878 43.955 -48.687 1.00 41.66 100 ASP A O 1
ATOM 797 N N . LEU A 1 101 ? -14.849 43.309 -49.373 1.00 39.84 101 LEU A N 1
ATOM 798 C CA . LEU A 1 101 ? -14.044 44.514 -49.605 1.00 39.84 101 LEU A CA 1
ATOM 799 C C . LEU A 1 101 ? -12.575 44.216 -49.276 1.00 39.84 101 LEU A C 1
ATOM 801 O O . LEU A 1 101 ? -12.195 44.007 -48.130 1.00 39.84 101 LEU A O 1
ATOM 805 N N . SER A 1 102 ? -11.754 44.267 -50.326 1.00 44.31 102 SER A N 1
ATOM 806 C CA . SER A 1 102 ? -10.409 44.851 -50.340 1.00 44.31 102 SER A CA 1
ATOM 807 C C . SER A 1 102 ? -9.435 44.509 -49.199 1.00 44.31 102 SER A C 1
ATOM 809 O O . SER A 1 102 ? -9.527 45.049 -48.100 1.00 44.31 102 SER A O 1
ATOM 811 N N . LYS A 1 103 ? -8.330 43.847 -49.572 1.00 43.81 103 LYS A N 1
ATOM 812 C CA . LYS A 1 103 ? -6.975 44.450 -49.634 1.00 43.81 103 LYS A CA 1
ATOM 813 C C . LYS A 1 103 ? -5.886 43.452 -49.226 1.00 43.81 103 LYS A C 1
ATOM 815 O O . LYS A 1 103 ? -5.783 43.060 -48.075 1.00 43.81 103 LYS A O 1
ATOM 820 N N . ASP A 1 104 ? -5.080 43.110 -50.230 1.00 36.94 104 ASP A N 1
ATOM 821 C CA . ASP A 1 104 ? -3.619 43.000 -50.178 1.00 36.94 104 ASP A CA 1
ATOM 822 C C . ASP A 1 104 ? -2.982 42.197 -49.027 1.00 36.94 104 ASP A C 1
ATOM 824 O O . ASP A 1 104 ? -2.924 42.644 -47.890 1.00 36.94 104 ASP A O 1
ATOM 828 N N . SER A 1 105 ? -2.372 41.055 -49.351 1.00 45.56 105 SER A N 1
ATOM 829 C CA . SER A 1 105 ? -0.905 40.985 -49.430 1.00 45.56 105 SER A CA 1
ATOM 830 C C . SER A 1 105 ? -0.429 39.540 -49.584 1.00 45.56 105 SER A C 1
ATOM 832 O O . SER A 1 105 ? -0.716 38.639 -48.798 1.00 45.56 105 SER A O 1
ATOM 834 N N . SER A 1 106 ? 0.368 39.345 -50.622 1.00 47.88 106 SER A N 1
ATOM 835 C CA . SER A 1 106 ? 1.237 38.202 -50.864 1.00 47.88 106 SER A CA 1
ATOM 836 C C . SER A 1 106 ? 2.169 37.895 -49.685 1.00 47.88 106 SER A C 1
ATOM 838 O O . SER A 1 106 ? 2.905 38.786 -49.267 1.00 47.88 106 SER A O 1
ATOM 840 N N . ASN A 1 107 ? 2.299 36.627 -49.262 1.00 42.94 107 ASN A N 1
ATOM 841 C CA . ASN A 1 107 ? 3.625 36.128 -48.871 1.00 42.94 107 ASN A CA 1
ATOM 842 C C . ASN A 1 107 ? 3.778 34.592 -48.903 1.00 42.94 107 ASN A C 1
ATOM 844 O O . ASN A 1 107 ? 3.449 33.867 -47.971 1.00 42.94 107 ASN A O 1
ATOM 848 N N . SER A 1 108 ? 4.353 34.123 -50.007 1.00 45.50 108 SER A N 1
ATOM 849 C CA . SER A 1 108 ? 5.587 33.326 -50.056 1.00 45.50 108 SER A CA 1
ATOM 850 C C . SER A 1 108 ? 5.809 32.199 -49.032 1.00 45.50 108 SER A C 1
ATOM 852 O O . SER A 1 108 ? 6.292 32.407 -47.919 1.00 45.50 108 SER A O 1
ATOM 854 N N . LYS A 1 109 ? 5.677 30.959 -49.522 1.00 51.00 109 LYS A N 1
ATOM 855 C CA . LYS A 1 109 ? 6.363 29.758 -49.013 1.00 51.00 109 LYS A CA 1
ATOM 856 C C . LYS A 1 109 ? 7.860 30.032 -48.794 1.00 51.00 109 LYS A C 1
ATOM 858 O O . LYS A 1 109 ? 8.586 30.236 -49.764 1.00 51.00 109 LYS A O 1
ATOM 863 N N . LYS A 1 110 ? 8.357 29.923 -47.558 1.00 58.44 110 LYS A N 1
ATOM 864 C CA . LYS A 1 110 ? 9.799 29.779 -47.285 1.00 58.44 110 LYS A CA 1
ATOM 865 C C . LYS A 1 110 ? 10.056 28.592 -46.360 1.00 58.44 110 LYS A C 1
ATOM 867 O O . LYS A 1 110 ? 9.863 28.654 -45.152 1.00 58.44 110 LYS A O 1
ATOM 872 N N . LYS A 1 111 ? 10.510 27.502 -46.987 1.00 55.62 111 LYS A N 1
ATOM 873 C CA . LYS A 1 111 ? 11.211 26.376 -46.361 1.00 55.62 111 LYS A CA 1
ATOM 874 C C . LYS A 1 111 ? 12.433 26.926 -45.612 1.00 55.62 111 LYS A C 1
ATOM 876 O O . LYS A 1 111 ? 13.251 27.601 -46.233 1.00 55.62 111 LYS A O 1
ATOM 881 N N . ARG A 1 112 ? 12.584 26.627 -44.317 1.00 61.44 112 ARG A N 1
ATOM 882 C CA . ARG A 1 112 ? 13.834 26.867 -43.575 1.00 61.44 112 ARG A CA 1
ATOM 883 C C . ARG A 1 112 ? 14.524 25.533 -43.297 1.00 61.44 112 ARG A C 1
ATOM 885 O O . ARG A 1 112 ? 13.961 24.656 -42.655 1.00 61.44 112 ARG A O 1
ATOM 892 N N . ILE A 1 113 ? 15.720 25.413 -43.861 1.00 61.84 113 ILE A N 1
ATOM 893 C CA . ILE A 1 113 ? 16.689 24.318 -43.735 1.00 61.84 113 ILE A CA 1
ATOM 894 C C . ILE A 1 113 ? 17.285 24.331 -42.312 1.00 61.84 113 ILE A C 1
ATOM 896 O O . ILE A 1 113 ? 17.481 25.423 -41.769 1.00 61.84 113 ILE A O 1
ATOM 900 N N . PRO A 1 114 ? 17.571 23.165 -41.699 1.00 58.56 114 PRO A N 1
ATOM 901 C CA . PRO A 1 114 ? 18.198 23.089 -40.385 1.00 58.56 114 PRO A CA 1
ATOM 902 C C . PRO A 1 114 ? 19.679 23.453 -40.507 1.00 58.56 114 PRO A C 1
ATOM 904 O O . PRO A 1 114 ? 20.356 23.009 -41.434 1.00 58.56 114 PRO A O 1
ATOM 907 N N . ARG A 1 115 ? 20.194 24.266 -39.584 1.00 58.06 115 ARG A N 1
ATOM 908 C CA . ARG A 1 115 ? 21.623 24.578 -39.533 1.00 58.06 115 ARG A CA 1
ATOM 909 C C . ARG A 1 115 ? 22.118 24.495 -38.094 1.00 58.06 115 ARG A C 1
ATOM 911 O O . ARG A 1 115 ? 21.753 25.305 -37.254 1.00 58.06 115 ARG A O 1
ATOM 918 N N . PHE A 1 116 ? 22.880 23.430 -37.887 1.00 47.62 116 PHE A N 1
ATOM 919 C CA . PHE A 1 116 ? 23.827 23.123 -36.824 1.00 47.62 116 PHE A CA 1
ATOM 920 C C . PHE A 1 116 ? 24.471 24.364 -36.175 1.00 47.62 116 PHE A C 1
ATOM 922 O O . PHE A 1 116 ? 24.932 25.252 -36.893 1.00 47.62 116 PHE A O 1
ATOM 929 N N . SER A 1 117 ? 24.550 24.364 -34.843 1.00 44.72 117 SER A N 1
ATOM 930 C CA . SER A 1 117 ? 25.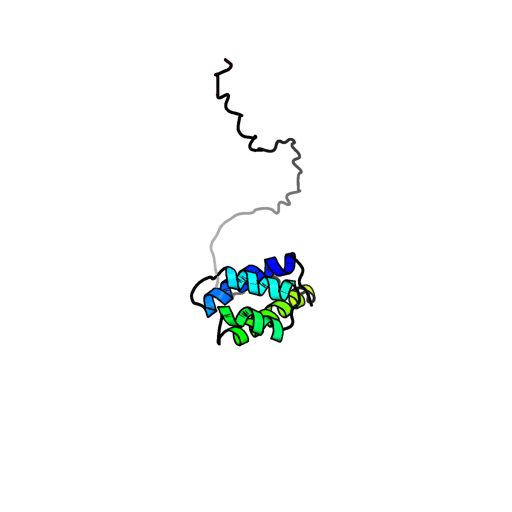514 25.147 -34.063 1.00 44.72 117 SER A CA 1
ATOM 931 C C . SER A 1 117 ? 26.063 24.249 -32.958 1.00 44.72 117 SER A C 1
ATOM 933 O O . SER A 1 117 ? 25.420 24.017 -31.940 1.00 44.72 117 SER A O 1
ATOM 935 N N . GLU A 1 118 ? 27.237 23.712 -33.247 1.00 53.34 118 GLU A N 1
ATOM 936 C CA . GLU A 1 118 ? 28.268 23.267 -32.317 1.00 53.34 118 GLU A CA 1
ATOM 937 C C . GLU A 1 118 ? 29.000 24.510 -31.802 1.00 53.34 118 GLU A C 1
ATOM 939 O O . GLU A 1 118 ? 29.429 25.312 -32.626 1.00 53.34 118 GLU A O 1
ATOM 944 N N . VAL A 1 119 ? 29.062 24.681 -30.479 1.00 55.22 119 VAL A N 1
ATOM 945 C CA . VAL A 1 119 ? 30.107 25.376 -29.694 1.00 55.22 119 VAL A CA 1
ATOM 946 C C . VAL A 1 119 ? 29.924 24.827 -28.269 1.00 55.22 119 VAL A C 1
ATOM 948 O O . VAL A 1 119 ? 28.871 25.031 -27.672 1.00 55.22 119 VAL A O 1
ATOM 951 N N . GL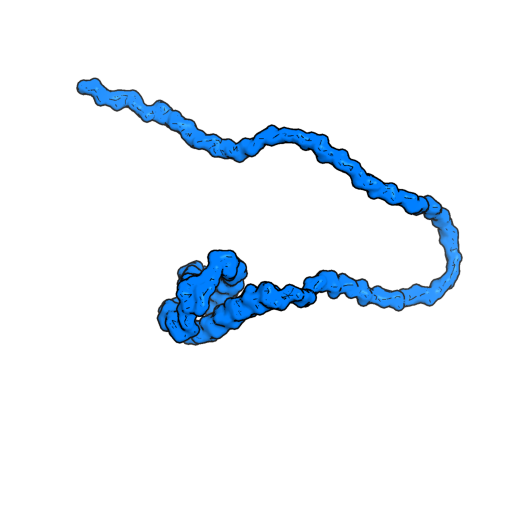U A 1 120 ? 30.679 23.802 -27.883 1.00 50.69 120 GLU A N 1
ATOM 952 C CA . GLU A 1 120 ? 31.959 23.875 -27.155 1.00 50.69 120 GLU A CA 1
ATOM 953 C C . GLU A 1 120 ? 31.827 24.308 -25.680 1.00 50.69 120 GLU A C 1
ATOM 955 O O . GLU A 1 120 ? 31.450 25.432 -25.367 1.00 50.69 120 GLU A O 1
ATOM 960 N N . GLU A 1 121 ? 32.218 23.353 -24.831 1.00 49.28 121 GLU A N 1
ATOM 961 C CA . GLU A 1 121 ? 32.971 23.499 -23.579 1.00 49.28 121 GLU A CA 1
ATOM 962 C C . GLU A 1 121 ? 32.251 23.803 -22.239 1.00 49.28 121 GLU A C 1
ATOM 964 O O . GLU A 1 121 ? 31.511 24.763 -22.052 1.00 49.28 121 GLU A O 1
ATOM 969 N N . GLU A 1 122 ? 32.521 22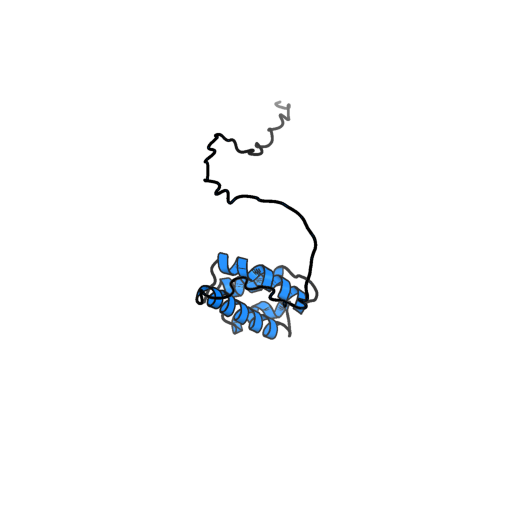.881 -21.311 1.00 48.41 122 GLU A N 1
ATOM 970 C CA . GLU A 1 122 ? 32.209 22.737 -19.877 1.00 48.41 122 GLU A CA 1
ATOM 971 C C . GLU A 1 122 ? 32.812 23.869 -18.983 1.00 48.41 122 GLU A C 1
ATOM 973 O O . GLU A 1 122 ? 33.517 24.713 -19.532 1.00 48.41 122 GLU A O 1
ATOM 978 N N . PRO A 1 123 ? 32.627 23.935 -17.630 1.00 53.25 123 PRO A N 1
ATOM 979 C CA . PRO A 1 123 ? 32.427 22.812 -16.702 1.00 53.25 123 PRO A CA 1
ATOM 980 C C . PRO A 1 123 ? 31.366 22.946 -15.596 1.00 53.25 123 PRO A C 1
ATOM 982 O O . PRO A 1 123 ? 30.855 24.009 -15.236 1.00 53.25 123 PRO A O 1
ATOM 985 N N . GLU A 1 124 ? 31.088 21.767 -15.047 1.00 55.16 124 GLU A N 1
ATOM 986 C CA . GLU A 1 124 ? 30.268 21.424 -13.892 1.00 55.16 124 GLU A CA 1
ATOM 987 C C . GLU A 1 124 ? 30.558 22.276 -12.639 1.00 55.16 124 GLU A C 1
ATOM 989 O O . GLU A 1 124 ? 31.679 22.342 -12.133 1.00 55.16 124 GLU A O 1
ATOM 994 N N . VAL A 1 125 ? 29.513 22.884 -12.064 1.00 56.03 125 VAL A N 1
ATOM 995 C CA . VAL A 1 125 ? 29.585 23.532 -10.744 1.00 56.03 125 VAL A CA 1
ATOM 996 C C . VAL A 1 125 ? 29.427 22.458 -9.670 1.00 56.03 125 VAL A C 1
ATOM 998 O O . VAL A 1 125 ? 28.327 22.183 -9.188 1.00 56.03 125 VAL A O 1
ATOM 1001 N N . ILE A 1 126 ? 30.539 21.828 -9.307 1.00 64.44 126 ILE A N 1
ATOM 1002 C CA . ILE A 1 126 ? 30.629 20.943 -8.146 1.00 64.44 126 ILE A CA 1
ATOM 1003 C C . ILE A 1 126 ? 30.767 21.838 -6.903 1.00 64.44 126 ILE A C 1
ATOM 1005 O O . ILE A 1 126 ? 31.748 22.581 -6.809 1.00 64.44 126 ILE A O 1
ATOM 1009 N N . PRO A 1 127 ? 29.831 21.831 -5.936 1.00 60.78 127 PRO A N 1
ATOM 1010 C CA . PRO A 1 127 ? 30.066 22.506 -4.667 1.00 60.78 127 PRO A CA 1
ATOM 1011 C C . PRO A 1 127 ? 31.226 21.800 -3.954 1.00 60.78 127 PRO A C 1
ATOM 1013 O O . PRO A 1 127 ? 31.134 20.623 -3.604 1.00 60.78 127 PRO A O 1
ATOM 1016 N N . GLY A 1 128 ? 32.340 22.517 -3.804 1.00 60.78 128 GLY A N 1
ATOM 1017 C CA . GLY A 1 128 ? 33.556 22.005 -3.179 1.00 60.78 128 GLY A CA 1
ATOM 1018 C C . GLY A 1 128 ? 33.347 21.603 -1.711 1.00 60.78 128 GLY A C 1
ATOM 1019 O O . GLY A 1 128 ? 32.432 22.108 -1.053 1.00 60.78 128 GLY A O 1
ATOM 1020 N N . PRO A 1 129 ? 34.182 20.690 -1.181 1.00 65.38 129 PRO A N 1
ATOM 1021 C CA . PRO A 1 129 ? 34.115 20.281 0.217 1.00 65.38 129 PRO A CA 1
ATOM 1022 C C . PRO A 1 129 ? 34.371 21.478 1.152 1.00 65.38 129 PRO A C 1
ATOM 1024 O O . PRO A 1 129 ? 35.115 22.393 0.785 1.00 65.38 129 PRO A O 1
ATOM 1027 N N . PRO A 1 130 ? 33.772 21.497 2.357 1.00 64.94 130 PRO A N 1
ATOM 1028 C CA . PRO A 1 130 ? 34.000 22.576 3.307 1.00 64.94 130 PRO A CA 1
ATOM 1029 C C . PRO A 1 130 ? 35.480 22.629 3.692 1.00 64.94 130 PRO A C 1
ATOM 1031 O O . PRO A 1 130 ? 36.094 21.609 3.999 1.00 64.94 130 PRO A O 1
ATOM 1034 N N . SER A 1 131 ? 36.036 23.838 3.679 1.00 63.75 131 SER A N 1
ATOM 1035 C CA . SER A 1 131 ? 37.377 24.135 4.171 1.00 63.75 131 SER A CA 1
ATOM 1036 C C . SER A 1 131 ? 37.539 23.637 5.608 1.00 63.75 131 SER A C 1
ATOM 1038 O O . SER A 1 131 ? 36.760 24.021 6.485 1.00 63.75 131 SER A O 1
ATOM 1040 N N . GLU A 1 132 ? 38.560 22.821 5.858 1.00 60.16 132 GLU A N 1
ATOM 1041 C CA . GLU A 1 132 ? 38.984 22.481 7.211 1.00 60.16 132 GLU A CA 1
ATOM 1042 C C . GLU A 1 132 ? 39.410 23.765 7.930 1.00 60.16 132 GLU A C 1
ATOM 1044 O O . GLU A 1 132 ? 40.313 24.482 7.499 1.00 60.16 132 GLU A O 1
ATOM 1049 N N . SER A 1 133 ? 38.696 24.090 9.005 1.00 59.97 133 SER A N 1
ATOM 1050 C CA . SER A 1 133 ? 38.959 25.262 9.831 1.00 59.97 133 SER A CA 1
ATOM 1051 C C . SER A 1 133 ? 40.181 24.980 10.721 1.00 59.97 133 SER A C 1
ATOM 1053 O O . SER A 1 133 ? 40.122 24.032 11.510 1.00 59.97 133 SER A O 1
ATOM 1055 N N . PRO A 1 134 ? 41.283 25.752 10.641 1.00 63.03 134 PRO A N 1
ATOM 1056 C CA . PRO A 1 134 ? 42.457 25.548 11.487 1.00 63.03 134 PRO A CA 1
ATOM 1057 C C . PRO A 1 134 ? 42.187 26.040 12.920 1.00 63.03 134 PRO A C 1
ATOM 1059 O O . PRO A 1 134 ? 42.510 27.164 13.294 1.00 63.03 134 PRO A O 1
ATOM 1062 N N . GLY A 1 135 ? 41.577 25.188 13.740 1.00 65.31 135 GLY A N 1
ATOM 1063 C CA . GLY A 1 135 ? 41.597 25.274 15.202 1.00 65.31 135 GLY A CA 1
ATOM 1064 C C . GLY A 1 135 ? 42.142 23.946 15.731 1.00 65.31 135 GLY A C 1
ATOM 1065 O O . GLY A 1 135 ? 41.766 22.897 15.232 1.00 65.31 135 GLY A O 1
ATOM 1066 N N . MET A 1 136 ? 43.045 23.857 16.699 1.00 60.94 136 MET A N 1
ATOM 1067 C CA . MET A 1 136 ? 43.334 24.740 17.817 1.00 60.94 136 MET A CA 1
ATOM 1068 C C . MET A 1 136 ? 44.780 24.508 18.264 1.00 60.94 136 MET A C 1
ATOM 1070 O O . MET A 1 136 ? 45.270 23.381 18.317 1.00 60.94 136 MET A O 1
ATOM 1074 N N . LEU A 1 137 ? 45.438 25.599 18.627 1.00 60.62 137 LEU A N 1
ATOM 1075 C CA . LEU A 1 137 ? 46.695 25.624 19.359 1.00 60.62 137 LEU A CA 1
ATOM 1076 C C . LEU A 1 137 ? 46.464 25.164 20.816 1.00 60.62 137 LEU A C 1
ATOM 1078 O O . LEU A 1 137 ? 45.414 25.451 21.390 1.00 60.62 137 LEU A O 1
ATOM 1082 N N . THR A 1 138 ? 47.511 24.581 21.420 1.00 57.97 138 THR A N 1
ATOM 1083 C CA . THR A 1 138 ? 47.739 24.268 22.859 1.00 57.97 138 THR A CA 1
ATOM 1084 C C . THR A 1 138 ? 47.109 22.958 23.377 1.00 57.97 138 THR A C 1
ATOM 1086 O O . THR A 1 138 ? 45.946 22.686 23.131 1.00 57.97 138 THR A O 1
ATOM 1089 N N . LYS A 1 139 ? 47.807 22.053 24.084 1.00 50.94 139 LYS A N 1
ATOM 1090 C CA . LYS A 1 139 ? 48.937 22.196 25.021 1.00 50.94 139 LYS A CA 1
ATOM 1091 C C . LYS A 1 139 ? 49.717 20.864 25.133 1.00 50.94 139 LYS A C 1
ATOM 1093 O O . LYS A 1 139 ? 49.110 19.832 25.404 1.00 50.94 139 LYS A O 1
ATOM 1098 N N . MET A 1 140 ? 51.042 20.893 24.969 1.00 49.91 140 MET A N 1
ATOM 1099 C CA . MET A 1 140 ? 51.954 19.872 25.511 1.00 49.91 140 MET A CA 1
ATOM 1100 C C . MET A 1 140 ? 52.693 20.476 26.713 1.00 49.91 140 MET A C 1
ATOM 1102 O O . MET A 1 140 ? 53.101 21.635 26.641 1.00 49.91 140 MET A O 1
ATOM 1106 N N . GLN A 1 141 ? 52.864 19.644 27.748 1.00 51.50 141 GLN A N 1
ATOM 1107 C CA . GLN A 1 141 ? 53.483 19.873 29.068 1.00 51.50 141 GLN A CA 1
ATOM 1108 C C . GLN A 1 141 ? 52.698 20.694 30.102 1.00 51.50 141 GLN A C 1
ATOM 1110 O O . GLN A 1 141 ? 52.201 21.807 29.815 1.00 51.50 141 GLN A O 1
#

Secondary structure (DSSP, 8-state):
-PPPHHHHHHHHHHHHHHHHHHHSS--HHHHHHHHHHHHTT--HHHHHHHHHHHHTTSHHHHHHHHHHHHHHHHHHHH-------------------------------------------------PPPPPP--------

InterPro domains:
  IPR002483 PWI domain [PF01480] (10-77)
  IPR002483 PWI domain [PS51025] (1-87)
  IPR002483 PWI domain [SM00311] (3-76)
  IPR036483 PWI domain superfamily [SSF101233] (3-77)

Foldseek 3Di:
DADDPVLLVVCLVVLQVVCCVQVVHRDVVLSVLLSVCRNVPHDLVVQLVSCCVPRPPCSNVSSVVSVVVSVVSVVCVVDPDDDDPPPPPDDDDDDDDDDDDDDDDDDDDDDDDDDDDDDDDDDDPDPDDDDDDDDDDDDDD

Sequence (141 aa):
MALSKRELDDLKPWVEKTVKGVLGFSEPTVVTAALNCVGKGMDKKKTVDHLKPFLDDSTYRFVDKLFDAVKEGRSSRHSRSSSDRSRKRELKEVFGEDPDLSKDSSNSKKKRIPRFSEVEEEPEVIPGPPSESPGMLTKMQ

pLDDT: mean 75.08, std 22.09, range [36.94, 98.5]

Radius of gyration: 30.59 Å; chains: 1; bounding box: 76×57×80 Å